Protein AF-A0A2A9NBR4-F1 (afdb_monomer_lite)

Foldseek 3Di:
DDAALDNVLRVLVVVLVVQCVVLVVVLCVLVPDPPRDPVNNVVSNVVSVVVCCVRRVVSCVVSVVVNVVSCVVVVNVVVVVVVVVPPPCPDDD

Sequence (93 aa):
MANSLSPECTPLKHEYDSCFNAWFEGYLEPAVAPNASAEQRAAYSKQKADEFQEKCGLIWNKYRACVQKAVKDKGLEKVLNQAQDEYPLTEPP

Structure (mmCIF, N/CA/C/O backbone):
data_AF-A0A2A9NBR4-F1
#
_entry.id   AF-A0A2A9NBR4-F1
#
loop_
_atom_site.group_PDB
_atom_site.id
_atom_site.type_symbol
_atom_site.label_atom_id
_atom_site.label_alt_id
_atom_site.label_comp_id
_atom_site.label_asym_id
_atom_site.label_entity_id
_atom_site.label_seq_id
_atom_site.pdbx_PDB_ins_code
_atom_site.Cartn_x
_atom_site.Cartn_y
_atom_site.Cartn_z
_atom_site.occupancy
_atom_site.B_iso_or_equiv
_atom_site.auth_seq_id
_atom_site.auth_comp_id
_atom_site.auth_asym_id
_atom_site.auth_atom_id
_atom_site.pdbx_PDB_model_num
ATOM 1 N N . MET A 1 1 ? -1.326 14.825 2.465 1.00 80.56 1 MET A N 1
ATOM 2 C CA . MET A 1 1 ? -1.606 13.377 2.562 1.00 80.56 1 MET A CA 1
ATOM 3 C C . MET A 1 1 ? -3.046 13.189 3.014 1.00 80.56 1 MET A C 1
ATOM 5 O O . MET A 1 1 ? -3.553 14.053 3.722 1.00 80.56 1 MET A O 1
ATOM 9 N N . ALA A 1 2 ? -3.709 12.121 2.573 1.00 95.62 2 ALA A N 1
ATOM 10 C CA . ALA A 1 2 ? -5.083 11.818 2.971 1.00 95.62 2 ALA A CA 1
ATOM 11 C C . ALA A 1 2 ? -5.117 11.015 4.280 1.00 95.62 2 ALA A C 1
ATOM 13 O O . ALA A 1 2 ? -4.256 10.166 4.508 1.00 95.62 2 ALA A O 1
ATOM 14 N N . ASN A 1 3 ? -6.146 11.236 5.098 1.00 97.38 3 ASN A N 1
ATOM 15 C CA . ASN A 1 3 ? -6.381 10.448 6.307 1.00 97.38 3 ASN A CA 1
ATOM 16 C C . ASN A 1 3 ? -6.851 9.025 5.962 1.00 97.38 3 ASN A C 1
ATOM 18 O O . ASN A 1 3 ? -7.452 8.795 4.910 1.00 97.38 3 ASN A O 1
ATOM 22 N N . SER A 1 4 ? -6.588 8.068 6.856 1.00 97.81 4 SER A N 1
ATOM 23 C CA . SER A 1 4 ? -7.101 6.699 6.722 1.00 97.81 4 SER A CA 1
ATOM 24 C C . SER A 1 4 ? -8.552 6.579 7.217 1.00 97.81 4 SER A C 1
ATOM 26 O O . SER A 1 4 ? -9.083 7.488 7.853 1.00 97.81 4 SER A O 1
ATOM 28 N N . LEU A 1 5 ? -9.183 5.426 6.959 1.00 96.94 5 LEU A N 1
ATOM 29 C CA . LEU A 1 5 ? -10.531 5.074 7.435 1.00 96.94 5 LEU A CA 1
ATOM 30 C C . LEU A 1 5 ? -10.663 5.151 8.965 1.00 96.94 5 LEU A C 1
ATOM 32 O O . LEU A 1 5 ? -11.746 5.428 9.485 1.00 96.94 5 LEU A O 1
ATOM 36 N N . SER A 1 6 ? -9.559 4.884 9.664 1.00 97.38 6 SER A N 1
ATOM 37 C CA . SER A 1 6 ? -9.448 4.979 11.114 1.00 97.38 6 SER A CA 1
ATOM 38 C C . SER A 1 6 ? -8.240 5.845 11.494 1.00 97.38 6 SER A C 1
ATOM 40 O O . SER A 1 6 ? -7.177 5.667 10.880 1.00 97.38 6 SER A O 1
ATOM 42 N N . PRO A 1 7 ? -8.361 6.779 12.461 1.00 97.94 7 PRO A N 1
ATOM 43 C CA . PRO A 1 7 ? -7.293 7.722 12.800 1.00 97.94 7 PRO A CA 1
ATOM 44 C C . PRO A 1 7 ? -5.965 7.056 13.183 1.00 97.94 7 PRO A C 1
ATOM 46 O O . PRO A 1 7 ? -4.904 7.554 12.812 1.00 97.94 7 PRO A O 1
ATOM 49 N N . GLU A 1 8 ? -6.008 5.908 13.859 1.00 97.69 8 GLU A N 1
ATOM 50 C CA . GLU A 1 8 ? -4.829 5.140 14.272 1.00 97.69 8 GLU A CA 1
ATOM 51 C C . GLU A 1 8 ? -4.029 4.574 13.093 1.00 97.69 8 GLU A C 1
ATOM 53 O O . GLU A 1 8 ? -2.827 4.343 13.214 1.00 97.69 8 GLU A O 1
ATOM 58 N N . CYS A 1 9 ? -4.662 4.395 11.931 1.00 98.44 9 CYS A N 1
ATOM 59 C CA . CYS A 1 9 ? -3.990 3.915 10.727 1.00 98.44 9 CYS A CA 1
ATOM 60 C C . CYS A 1 9 ? -3.369 5.052 9.899 1.00 98.44 9 CYS A C 1
ATOM 62 O O . CYS A 1 9 ? -2.644 4.774 8.945 1.00 98.44 9 CYS A O 1
ATOM 64 N N . THR A 1 10 ? -3.650 6.322 10.213 1.00 98.56 10 THR A N 1
ATOM 65 C CA . THR A 1 10 ? -3.181 7.477 9.425 1.00 98.56 10 THR A CA 1
ATOM 66 C C . THR A 1 10 ? -1.654 7.632 9.413 1.00 98.56 10 THR A C 1
ATOM 68 O O . THR A 1 10 ? -1.109 7.830 8.329 1.00 98.56 10 THR A O 1
ATOM 71 N N . PRO A 1 11 ? -0.920 7.479 10.535 1.00 98.38 11 PRO A N 1
ATOM 72 C CA . PRO A 1 11 ? 0.544 7.542 10.500 1.00 98.38 11 PRO A CA 1
ATOM 73 C C . PRO A 1 11 ? 1.157 6.458 9.602 1.00 98.38 11 PRO A C 1
ATOM 75 O O . PRO A 1 11 ? 2.007 6.761 8.769 1.00 98.38 11 PRO A O 1
ATOM 78 N N . LEU A 1 12 ? 0.651 5.220 9.698 1.00 98.31 12 LEU A N 1
ATOM 79 C CA . LEU A 1 12 ? 1.077 4.101 8.849 1.00 98.31 12 LEU A CA 1
ATOM 80 C C . LEU A 1 12 ? 0.756 4.353 7.371 1.00 98.31 12 LEU A C 1
ATOM 82 O O . LEU A 1 12 ? 1.556 4.016 6.503 1.00 98.31 12 LEU A O 1
ATOM 86 N N . LYS A 1 13 ? -0.394 4.976 7.085 1.00 98.44 13 LYS A N 1
ATOM 87 C CA . LYS A 1 13 ? -0.765 5.388 5.729 1.00 98.44 13 LYS A CA 1
ATOM 88 C C . LYS A 1 13 ? 0.233 6.389 5.163 1.00 98.44 13 LYS A C 1
ATOM 90 O O . LYS A 1 13 ? 0.681 6.212 4.043 1.00 98.44 13 LYS A O 1
ATOM 95 N N . HIS A 1 14 ? 0.582 7.431 5.915 1.00 98.44 14 HIS A N 1
ATOM 96 C CA . HIS A 1 14 ? 1.511 8.455 5.437 1.00 98.44 14 HIS A CA 1
ATOM 97 C C . HIS A 1 14 ? 2.908 7.883 5.160 1.00 98.44 14 HIS A C 1
ATOM 99 O O . HIS A 1 14 ? 3.532 8.254 4.165 1.00 98.44 14 HIS A O 1
ATOM 105 N N . GLU A 1 15 ? 3.382 6.972 6.014 1.00 98.06 15 GLU A N 1
ATOM 106 C CA . GLU A 1 15 ? 4.654 6.267 5.823 1.00 98.06 15 GLU A CA 1
ATOM 107 C C . GLU A 1 15 ? 4.608 5.387 4.564 1.00 98.06 15 GLU A C 1
ATOM 109 O O . GLU A 1 15 ? 5.496 5.466 3.712 1.00 98.06 15 GLU A O 1
ATOM 114 N N . TYR A 1 16 ? 3.529 4.613 4.402 1.00 98.38 16 TYR A N 1
ATOM 115 C CA . TYR A 1 16 ? 3.304 3.780 3.224 1.00 98.38 16 TYR A CA 1
ATOM 116 C C . TYR A 1 16 ? 3.210 4.607 1.936 1.00 98.38 16 TYR A C 1
ATOM 118 O O . TYR A 1 16 ? 3.950 4.336 0.995 1.00 98.38 16 TYR A O 1
ATOM 126 N N . ASP A 1 17 ? 2.348 5.627 1.903 1.00 98.19 17 ASP A N 1
ATOM 127 C CA . ASP A 1 17 ? 2.119 6.486 0.737 1.00 98.19 17 ASP A CA 1
ATOM 128 C C . ASP A 1 17 ? 3.426 7.173 0.305 1.00 98.19 17 ASP A C 1
ATOM 130 O O . ASP A 1 17 ? 3.711 7.264 -0.886 1.00 98.19 17 ASP A O 1
ATOM 134 N N . SER A 1 18 ? 4.259 7.612 1.258 1.00 97.69 18 SER A N 1
ATOM 135 C CA . SER A 1 18 ? 5.565 8.212 0.949 1.00 97.69 18 SER A CA 1
ATOM 136 C C . SER A 1 18 ? 6.522 7.207 0.298 1.00 97.69 18 SER A C 1
ATOM 138 O O . SER A 1 18 ? 7.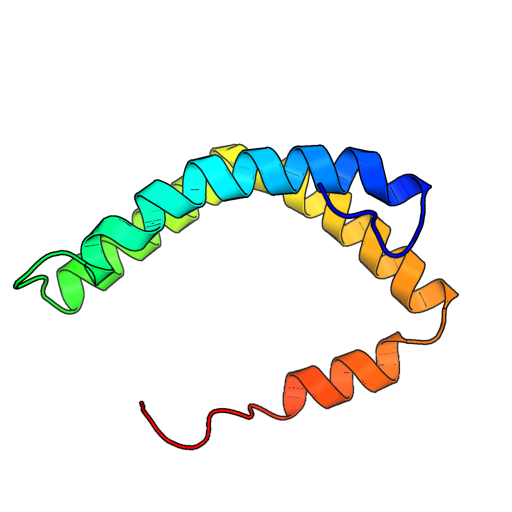156 7.535 -0.703 1.00 97.69 18 SER A O 1
ATOM 140 N N . CYS A 1 19 ? 6.603 5.981 0.831 1.00 97.69 19 CYS A N 1
ATOM 141 C CA . CYS A 1 19 ? 7.435 4.917 0.257 1.00 97.69 19 CYS A CA 1
ATOM 142 C C . CYS A 1 19 ? 6.942 4.518 -1.139 1.00 97.69 19 CYS A C 1
ATOM 144 O O . CYS A 1 19 ? 7.724 4.444 -2.087 1.00 97.69 19 CYS A O 1
ATOM 146 N N . PHE A 1 20 ? 5.629 4.311 -1.268 1.00 97.69 20 PHE A N 1
ATOM 147 C CA . PHE A 1 20 ? 4.987 3.938 -2.519 1.00 97.69 20 PHE A CA 1
ATOM 148 C C . PHE A 1 20 ? 5.209 4.997 -3.594 1.00 97.69 20 PHE A C 1
ATOM 150 O O . PHE A 1 20 ? 5.648 4.637 -4.675 1.00 97.69 20 PHE A O 1
ATOM 157 N N . ASN A 1 21 ? 4.974 6.282 -3.309 1.00 95.69 21 ASN A N 1
ATOM 158 C CA . ASN A 1 21 ? 5.137 7.343 -4.307 1.00 95.69 21 ASN A CA 1
ATOM 159 C C . ASN A 1 21 ? 6.579 7.412 -4.834 1.00 95.69 21 ASN A C 1
ATOM 161 O O . ASN A 1 21 ? 6.776 7.497 -6.042 1.00 95.69 21 ASN A O 1
ATOM 165 N N . ALA A 1 22 ? 7.577 7.280 -3.952 1.00 94.69 22 ALA A N 1
ATOM 166 C CA . ALA A 1 22 ? 8.985 7.274 -4.355 1.00 94.69 22 ALA A CA 1
ATOM 167 C C . ALA A 1 22 ? 9.346 6.066 -5.241 1.00 94.69 22 ALA A C 1
ATOM 169 O O . ALA A 1 22 ? 10.161 6.177 -6.153 1.00 94.69 22 ALA A O 1
ATOM 170 N N . TRP A 1 23 ? 8.744 4.902 -4.986 1.00 96.19 23 TRP A N 1
ATOM 171 C CA . TRP A 1 23 ? 8.906 3.711 -5.824 1.00 96.19 23 TRP A CA 1
ATOM 172 C C . TRP A 1 23 ? 8.119 3.806 -7.145 1.00 96.19 23 TRP A C 1
ATOM 174 O O . TRP A 1 23 ? 8.606 3.383 -8.197 1.00 96.19 23 TRP A O 1
ATOM 184 N N . PHE A 1 24 ? 6.910 4.368 -7.096 1.00 94.69 24 PHE A N 1
ATOM 185 C CA . PHE A 1 24 ? 5.932 4.361 -8.182 1.00 94.69 24 PHE A CA 1
ATOM 186 C C . PHE A 1 24 ? 6.377 5.195 -9.381 1.00 94.69 24 PHE A C 1
ATOM 188 O O . PHE A 1 24 ? 6.167 4.776 -10.517 1.00 94.69 24 PHE A O 1
ATOM 195 N N . GLU A 1 25 ? 7.053 6.322 -9.145 1.00 87.94 25 GLU A N 1
ATOM 196 C CA . GLU A 1 25 ? 7.633 7.137 -10.220 1.00 87.94 25 GLU A CA 1
ATOM 197 C C . GLU A 1 25 ? 8.576 6.311 -11.109 1.00 87.94 25 GLU A C 1
ATOM 199 O O . GLU A 1 25 ? 8.457 6.341 -12.332 1.00 87.94 25 GLU A O 1
ATOM 204 N N . GLY A 1 26 ? 9.445 5.495 -10.502 1.00 88.94 26 GLY A N 1
ATOM 205 C CA . GLY A 1 26 ? 10.329 4.596 -11.245 1.00 88.94 26 GLY A CA 1
ATOM 206 C C . GLY A 1 26 ? 9.590 3.411 -11.870 1.00 88.94 26 GLY A C 1
ATOM 207 O O . GLY A 1 26 ? 9.923 2.980 -12.965 1.00 88.94 26 GLY A O 1
ATOM 208 N N . TYR A 1 27 ? 8.561 2.872 -11.212 1.00 92.00 27 TYR A N 1
ATOM 209 C CA . TYR A 1 27 ? 7.802 1.733 -11.744 1.00 92.00 27 TYR A CA 1
ATOM 210 C C . TYR A 1 27 ? 7.196 1.998 -13.135 1.00 92.00 27 TYR A C 1
ATOM 212 O O . TYR A 1 27 ? 7.121 1.080 -13.954 1.00 92.00 27 TYR A O 1
ATOM 220 N N . LEU A 1 28 ? 6.793 3.240 -13.418 1.00 89.12 28 LEU A N 1
ATOM 221 C CA . LEU A 1 28 ? 6.123 3.615 -14.665 1.00 89.12 28 LEU A CA 1
ATOM 222 C C . LEU A 1 28 ? 7.058 3.805 -15.872 1.00 89.12 28 LEU A C 1
ATOM 224 O O . LEU A 1 28 ? 6.560 3.911 -16.994 1.00 89.12 28 LEU A O 1
ATOM 228 N N . GLU A 1 29 ? 8.383 3.817 -15.694 1.00 86.81 29 GLU A N 1
ATOM 229 C CA . GLU A 1 29 ? 9.333 4.119 -16.779 1.00 86.81 29 GLU A CA 1
ATOM 230 C C . GLU A 1 29 ? 9.137 3.271 -18.057 1.00 86.81 29 GLU A C 1
ATOM 232 O O . GLU A 1 29 ? 9.095 3.846 -19.147 1.00 86.81 29 GLU A O 1
ATOM 237 N N . PRO A 1 30 ? 8.937 1.936 -18.004 1.00 84.06 30 PRO A N 1
ATOM 238 C CA . PRO A 1 30 ? 8.759 1.141 -19.221 1.00 84.06 30 PRO A CA 1
ATOM 239 C C . PRO A 1 30 ? 7.418 1.366 -19.918 1.00 84.06 30 PRO A C 1
ATOM 241 O O . PRO A 1 30 ? 7.285 1.027 -21.091 1.00 84.06 30 PRO A O 1
ATOM 244 N N . ALA A 1 31 ? 6.410 1.880 -19.205 1.00 76.00 31 ALA A N 1
ATOM 245 C CA . ALA A 1 31 ? 5.103 2.175 -19.786 1.00 76.00 31 ALA A CA 1
ATOM 246 C C . ALA A 1 31 ? 5.145 3.437 -20.660 1.00 76.00 31 ALA A C 1
ATOM 248 O O . ALA A 1 31 ? 4.350 3.564 -21.587 1.00 76.00 31 ALA A O 1
ATOM 249 N N . VAL A 1 32 ? 6.087 4.346 -20.386 1.00 80.62 32 VAL A N 1
ATOM 250 C CA . VAL A 1 32 ? 6.288 5.591 -21.144 1.00 80.62 32 VAL A CA 1
ATOM 251 C C . VAL A 1 32 ? 7.451 5.511 -22.138 1.00 80.62 32 VAL A C 1
ATOM 253 O O . VAL A 1 32 ? 7.611 6.403 -22.971 1.00 80.62 32 VAL A O 1
ATOM 256 N N . ALA A 1 33 ? 8.259 4.448 -22.082 1.00 81.69 33 ALA A N 1
ATOM 257 C CA . ALA A 1 33 ? 9.389 4.251 -22.978 1.00 81.69 33 ALA A CA 1
ATOM 258 C C . ALA A 1 33 ? 8.926 3.860 -24.399 1.00 81.69 33 ALA A C 1
ATOM 260 O O . ALA A 1 33 ? 8.253 2.835 -24.568 1.00 81.69 33 ALA A O 1
ATOM 261 N N . PRO A 1 34 ? 9.315 4.608 -25.452 1.00 75.94 34 PRO A N 1
ATOM 262 C CA . PRO A 1 34 ? 9.038 4.192 -26.820 1.00 75.94 34 PRO A CA 1
ATOM 263 C C . PRO A 1 34 ? 9.798 2.892 -27.127 1.00 75.94 34 PRO A C 1
ATOM 265 O O . PRO A 1 34 ? 10.995 2.787 -26.865 1.00 75.94 34 PRO A O 1
ATOM 268 N N . ASN A 1 35 ? 9.106 1.915 -27.722 1.00 80.88 35 ASN A N 1
ATOM 269 C CA . ASN A 1 35 ? 9.646 0.624 -28.181 1.00 80.88 35 ASN A CA 1
ATOM 270 C C . ASN A 1 35 ? 10.024 -0.414 -27.101 1.00 80.88 35 ASN A C 1
ATOM 272 O O . ASN A 1 35 ? 10.773 -1.343 -27.403 1.00 80.88 35 ASN A O 1
ATOM 276 N N . ALA A 1 36 ? 9.499 -0.327 -25.874 1.00 82.31 36 ALA A N 1
ATOM 277 C CA . ALA A 1 36 ? 9.675 -1.401 -24.889 1.00 82.31 36 ALA A CA 1
ATOM 278 C C . ALA A 1 36 ? 8.876 -2.668 -25.272 1.00 82.31 36 ALA A C 1
ATOM 280 O O . ALA A 1 36 ? 7.642 -2.642 -25.381 1.00 82.31 36 ALA A O 1
ATOM 281 N N . SER A 1 37 ? 9.566 -3.803 -25.437 1.00 87.75 37 SER A N 1
ATOM 282 C CA . SER A 1 37 ? 8.918 -5.090 -25.725 1.00 87.75 37 SER A CA 1
ATOM 283 C C . SER A 1 37 ? 8.062 -5.567 -24.544 1.00 87.75 37 SER A C 1
ATOM 285 O O . SER A 1 37 ? 8.198 -5.094 -23.410 1.00 87.75 37 SER A O 1
ATOM 287 N N . ALA A 1 38 ? 7.149 -6.507 -24.797 1.00 88.06 38 ALA A N 1
ATOM 288 C CA . ALA A 1 38 ? 6.338 -7.103 -23.736 1.00 88.06 38 ALA A CA 1
ATOM 289 C C . ALA A 1 38 ? 7.211 -7.829 -22.694 1.00 88.06 38 ALA A C 1
ATOM 291 O O . ALA A 1 38 ? 6.980 -7.693 -21.493 1.00 88.06 38 ALA A O 1
ATOM 292 N N . GLU A 1 39 ? 8.256 -8.530 -23.137 1.00 89.94 39 GLU A N 1
ATOM 293 C CA . GLU A 1 39 ? 9.201 -9.240 -22.272 1.00 89.94 39 GLU A CA 1
ATOM 294 C C . GLU A 1 39 ? 10.011 -8.276 -21.402 1.00 89.94 39 GLU A C 1
ATOM 296 O O . GLU A 1 39 ? 10.177 -8.519 -20.207 1.00 89.94 39 GLU A O 1
ATOM 301 N N . GLN A 1 40 ? 10.484 -7.162 -21.972 1.00 89.38 40 GLN A N 1
ATOM 302 C CA . GLN A 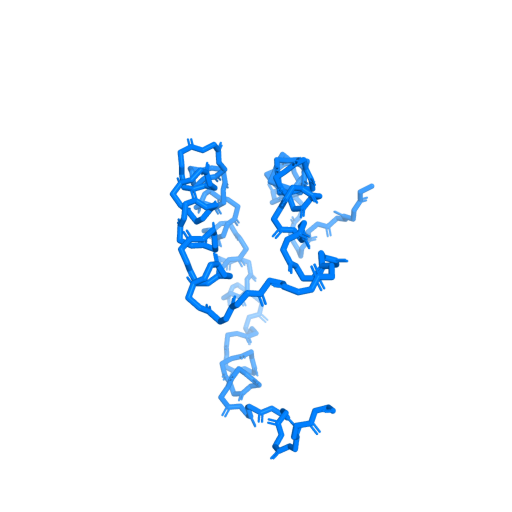1 40 ? 11.225 -6.141 -21.226 1.00 89.38 40 GLN A CA 1
ATOM 303 C C . GLN A 1 40 ? 10.353 -5.503 -20.141 1.00 89.38 40 GLN A C 1
ATOM 305 O O . GLN A 1 40 ? 10.801 -5.345 -19.005 1.00 89.38 40 GLN A O 1
ATOM 310 N N . ARG A 1 41 ? 9.089 -5.200 -20.468 1.00 88.94 41 ARG A N 1
ATOM 311 C CA . ARG A 1 41 ? 8.112 -4.694 -19.496 1.00 88.94 41 ARG A CA 1
ATOM 312 C C . ARG A 1 41 ? 7.870 -5.704 -18.377 1.00 88.94 41 ARG A C 1
ATOM 314 O O . ARG A 1 41 ? 7.959 -5.336 -17.212 1.00 88.94 41 ARG A O 1
ATOM 321 N N . ALA A 1 42 ? 7.653 -6.975 -18.711 1.00 90.31 42 ALA A N 1
ATOM 322 C CA . ALA A 1 42 ? 7.441 -8.027 -17.718 1.00 90.31 42 ALA A CA 1
ATOM 323 C C . ALA A 1 42 ? 8.655 -8.215 -16.786 1.00 90.31 42 ALA A C 1
ATOM 325 O O . ALA A 1 42 ? 8.489 -8.308 -15.568 1.00 90.31 42 ALA A O 1
ATOM 326 N N . ALA A 1 43 ? 9.874 -8.228 -17.336 1.00 92.31 43 ALA A N 1
ATOM 327 C CA . ALA A 1 43 ? 11.104 -8.349 -16.555 1.00 92.31 43 ALA A CA 1
ATOM 328 C C . ALA A 1 43 ? 11.307 -7.151 -15.612 1.00 92.31 43 ALA A C 1
ATOM 330 O O . ALA A 1 43 ? 11.601 -7.344 -14.431 1.00 92.31 43 ALA A O 1
ATOM 331 N N . TYR A 1 44 ? 11.084 -5.928 -16.103 1.00 92.81 44 TYR A N 1
ATOM 332 C CA . TYR A 1 44 ? 11.192 -4.718 -15.289 1.00 92.81 44 TYR A CA 1
ATOM 333 C C . TYR A 1 44 ? 10.126 -4.668 -14.190 1.00 92.81 44 TYR A C 1
ATOM 335 O O . TYR A 1 44 ? 10.443 -4.391 -13.035 1.00 92.81 44 TYR A O 1
ATOM 343 N N . SER A 1 45 ? 8.867 -4.991 -14.509 1.00 92.00 45 SER A N 1
ATOM 344 C CA . SER A 1 45 ? 7.794 -5.044 -13.510 1.00 92.00 45 SER A CA 1
ATOM 345 C C . SER A 1 45 ? 8.097 -6.053 -12.404 1.00 92.00 45 SER A C 1
ATOM 347 O O . SER A 1 45 ? 7.822 -5.765 -11.241 1.00 92.00 45 SER A O 1
ATOM 349 N N . LYS A 1 46 ? 8.706 -7.200 -12.737 1.00 94.38 46 LYS A N 1
ATOM 350 C CA . LYS A 1 46 ? 9.165 -8.173 -11.739 1.00 94.38 46 LYS A CA 1
ATOM 351 C C . LYS A 1 46 ? 10.270 -7.595 -10.851 1.00 94.38 46 LYS A C 1
ATOM 353 O O . LYS A 1 46 ? 10.134 -7.632 -9.635 1.00 94.38 46 LYS A O 1
ATOM 358 N N . GLN A 1 47 ? 11.309 -7.003 -11.442 1.00 95.31 47 GLN A N 1
ATOM 359 C CA . GLN A 1 47 ? 12.392 -6.361 -10.688 1.00 95.31 47 GLN A CA 1
ATOM 360 C C . GLN A 1 47 ? 11.856 -5.286 -9.731 1.00 95.31 47 GLN A C 1
ATOM 362 O O . GLN A 1 47 ? 12.267 -5.206 -8.575 1.00 95.31 47 GLN A O 1
ATOM 367 N N . LYS A 1 48 ? 10.913 -4.463 -10.195 1.00 95.62 48 LYS A N 1
ATOM 368 C CA . LYS A 1 48 ? 10.293 -3.436 -9.360 1.00 95.62 48 LYS A CA 1
ATOM 369 C C . LYS A 1 48 ? 9.408 -4.010 -8.264 1.00 95.62 48 LYS A C 1
ATOM 371 O O . LYS A 1 48 ? 9.341 -3.406 -7.198 1.00 95.62 48 LYS A O 1
ATOM 376 N N . ALA A 1 49 ? 8.746 -5.142 -8.494 1.00 95.56 49 ALA A N 1
ATOM 377 C CA . ALA A 1 49 ? 8.001 -5.831 -7.446 1.00 95.56 49 ALA A CA 1
ATOM 378 C C . ALA A 1 49 ? 8.933 -6.311 -6.319 1.00 95.56 49 ALA A C 1
ATOM 380 O O . ALA A 1 49 ? 8.609 -6.120 -5.147 1.00 95.56 49 ALA A O 1
ATOM 381 N N . ASP A 1 50 ? 10.109 -6.844 -6.665 1.00 97.25 50 ASP A N 1
ATOM 382 C CA . ASP A 1 50 ? 11.129 -7.233 -5.683 1.00 97.25 50 ASP A CA 1
ATOM 383 C C . ASP A 1 50 ? 11.640 -6.000 -4.908 1.00 97.25 50 ASP A C 1
ATOM 385 O O . ASP A 1 50 ? 11.638 -5.993 -3.677 1.00 97.25 50 ASP A O 1
ATOM 389 N N . GLU A 1 51 ? 11.952 -4.901 -5.609 1.00 96.81 51 GLU A N 1
ATOM 390 C CA . GLU A 1 51 ? 12.354 -3.626 -4.989 1.00 96.81 51 GLU A CA 1
ATOM 391 C C . GLU A 1 51 ? 11.282 -3.080 -4.024 1.00 96.81 51 GLU 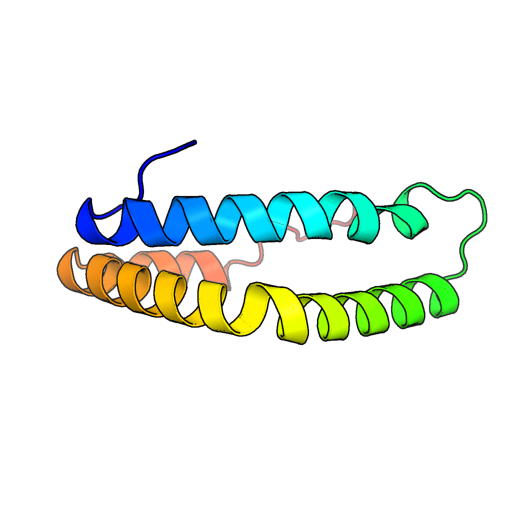A C 1
ATOM 393 O O . GLU A 1 51 ? 11.596 -2.611 -2.926 1.00 96.81 51 GLU A O 1
ATOM 398 N N . PHE A 1 52 ? 10.004 -3.144 -4.413 1.00 97.88 52 PHE A N 1
ATOM 399 C CA . PHE A 1 52 ? 8.892 -2.731 -3.557 1.00 97.88 52 PHE A CA 1
ATOM 400 C C . PHE A 1 52 ? 8.824 -3.583 -2.293 1.00 97.88 52 PHE A C 1
ATOM 402 O O . PHE A 1 52 ? 8.625 -3.054 -1.198 1.00 97.88 52 PHE A O 1
ATOM 409 N N . GLN A 1 53 ? 8.988 -4.899 -2.428 1.00 97.50 53 GLN A N 1
ATOM 410 C CA . GLN A 1 53 ? 8.920 -5.809 -1.296 1.00 97.50 53 GLN A CA 1
ATOM 411 C C . GLN A 1 53 ? 10.045 -5.538 -0.291 1.00 97.50 53 GLN A C 1
ATOM 413 O O . GLN A 1 53 ? 9.789 -5.526 0.915 1.00 97.50 53 GLN A O 1
ATOM 418 N N . GLU A 1 54 ? 11.256 -5.262 -0.775 1.00 97.31 54 GLU A N 1
ATOM 419 C CA . GLU A 1 54 ? 12.407 -4.914 0.062 1.00 97.31 54 GLU A CA 1
ATOM 420 C C . GLU A 1 54 ? 12.232 -3.568 0.776 1.00 97.31 54 GLU A C 1
ATOM 422 O O . GLU A 1 54 ? 12.529 -3.458 1.967 1.00 97.31 54 GLU A O 1
ATOM 427 N N . LYS A 1 55 ? 11.733 -2.542 0.073 1.00 96.00 55 LYS A N 1
ATOM 428 C CA . LYS A 1 55 ? 11.658 -1.170 0.604 1.00 96.00 55 LYS A CA 1
ATOM 429 C C . LYS A 1 55 ? 10.368 -0.872 1.364 1.00 96.00 55 LYS A C 1
ATOM 431 O O . LYS A 1 55 ? 10.402 -0.295 2.447 1.00 96.00 55 LYS A O 1
ATOM 436 N N . CYS A 1 56 ? 9.227 -1.245 0.793 1.00 97.62 56 CYS A N 1
ATOM 437 C CA . CYS A 1 56 ? 7.901 -0.852 1.266 1.00 97.62 56 CYS A CA 1
ATOM 438 C C . CYS A 1 56 ? 7.088 -2.022 1.838 1.00 97.62 56 CYS A C 1
ATOM 440 O O . CYS A 1 56 ? 6.100 -1.781 2.533 1.00 97.62 56 CYS A O 1
ATOM 442 N N . GLY A 1 57 ? 7.483 -3.280 1.604 1.00 97.50 57 GLY A N 1
ATOM 443 C CA . GLY A 1 57 ? 6.682 -4.464 1.945 1.00 97.50 57 GLY A CA 1
ATOM 444 C C . GLY A 1 57 ? 6.294 -4.561 3.425 1.00 97.50 57 GLY A C 1
ATOM 445 O O . GLY A 1 57 ? 5.135 -4.824 3.756 1.00 97.50 57 GLY A O 1
ATOM 446 N N . LEU A 1 58 ? 7.224 -4.287 4.347 1.00 97.94 58 LEU A N 1
ATOM 447 C CA . LEU A 1 58 ? 6.926 -4.295 5.788 1.00 97.94 58 LEU A CA 1
ATOM 448 C C . LEU A 1 58 ? 5.982 -3.157 6.204 1.00 97.94 58 LEU A C 1
ATOM 450 O O . LEU A 1 58 ? 5.093 -3.373 7.030 1.00 97.94 58 LEU A O 1
ATOM 454 N N . ILE A 1 59 ? 6.159 -1.964 5.633 1.00 97.75 59 ILE A N 1
ATOM 455 C CA . ILE A 1 59 ? 5.325 -0.784 5.908 1.00 97.75 59 ILE A CA 1
ATOM 456 C C . ILE A 1 59 ? 3.902 -1.039 5.397 1.00 97.75 59 ILE A C 1
ATOM 458 O O . ILE A 1 59 ? 2.930 -0.856 6.133 1.00 97.75 59 ILE A O 1
ATOM 462 N N . TRP A 1 60 ? 3.790 -1.565 4.173 1.00 98.50 60 TRP A N 1
ATOM 463 C CA . TRP A 1 60 ? 2.530 -1.990 3.574 1.00 98.50 60 TRP A CA 1
ATOM 464 C C . TRP A 1 60 ? 1.800 -3.003 4.454 1.00 98.50 60 TRP A C 1
ATOM 466 O O . TRP A 1 60 ? 0.630 -2.804 4.764 1.00 98.50 60 TRP A O 1
ATOM 476 N N . ASN A 1 61 ? 2.481 -4.055 4.916 1.00 98.50 61 ASN A N 1
ATOM 477 C CA . ASN A 1 61 ? 1.852 -5.083 5.745 1.00 98.50 61 ASN A CA 1
ATOM 478 C C . ASN A 1 61 ? 1.285 -4.516 7.055 1.00 98.50 61 ASN A C 1
ATOM 480 O O . ASN A 1 61 ? 0.171 -4.873 7.444 1.00 98.50 61 ASN A O 1
ATOM 484 N N . LYS A 1 62 ? 2.007 -3.596 7.711 1.00 98.44 62 LYS A N 1
ATOM 485 C CA . LYS A 1 62 ? 1.522 -2.915 8.923 1.00 98.44 62 LYS A CA 1
ATOM 486 C C . LYS A 1 62 ? 0.287 -2.061 8.634 1.00 98.44 62 LYS A C 1
ATOM 488 O O . LYS A 1 62 ? -0.715 -2.169 9.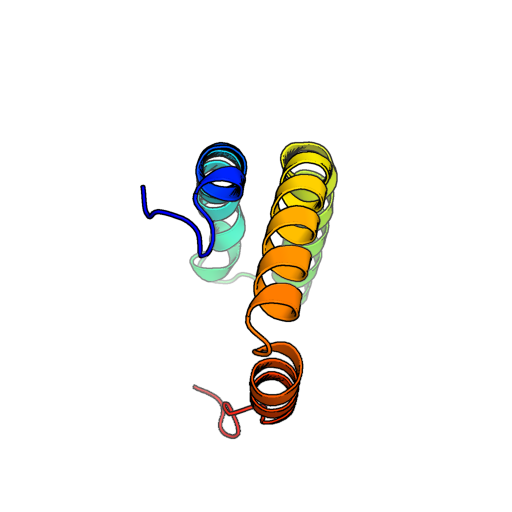342 1.00 98.44 62 LYS A O 1
ATOM 493 N N . TYR A 1 63 ? 0.341 -1.237 7.587 1.00 98.56 63 TYR A N 1
ATOM 494 C CA . TYR A 1 63 ? -0.781 -0.389 7.186 1.00 98.56 63 TYR A CA 1
ATOM 495 C C . TYR A 1 63 ? -2.010 -1.222 6.787 1.00 98.56 63 TYR A C 1
ATOM 497 O O . TYR A 1 63 ? -3.108 -0.995 7.300 1.00 98.56 63 TYR A O 1
ATOM 505 N N . ARG A 1 64 ? -1.815 -2.242 5.943 1.00 98.38 64 ARG A N 1
ATOM 506 C CA . ARG A 1 64 ? -2.856 -3.163 5.475 1.00 98.38 64 ARG A CA 1
ATOM 507 C C . ARG A 1 64 ? -3.555 -3.852 6.638 1.00 98.38 64 ARG A C 1
ATOM 509 O O . ARG A 1 64 ? -4.782 -3.860 6.670 1.00 98.38 64 ARG A O 1
ATOM 516 N N . ALA A 1 65 ? -2.802 -4.387 7.600 1.00 98.56 65 ALA A N 1
ATOM 517 C CA . ALA A 1 65 ? -3.376 -5.039 8.775 1.00 98.56 65 ALA A CA 1
ATOM 518 C C . ALA A 1 65 ? -4.256 -4.076 9.592 1.00 98.56 65 ALA A C 1
ATOM 520 O O . ALA A 1 65 ? -5.360 -4.442 9.999 1.00 98.56 65 ALA A O 1
ATOM 521 N N . CYS A 1 66 ? -3.806 -2.829 9.775 1.00 98.62 66 CYS A N 1
ATOM 522 C CA . CYS A 1 66 ? -4.576 -1.793 10.465 1.00 98.62 66 CYS A CA 1
ATOM 523 C C . CYS A 1 66 ? -5.897 -1.487 9.742 1.00 98.62 66 CYS A C 1
ATOM 525 O O . CYS A 1 66 ? -6.969 -1.513 10.347 1.00 98.62 66 CYS A O 1
ATOM 527 N N . VAL A 1 67 ? -5.844 -1.264 8.425 1.00 98.25 67 VAL A N 1
ATOM 528 C CA . VAL A 1 67 ? -7.039 -0.947 7.628 1.00 98.25 67 VAL A CA 1
ATOM 529 C C . VAL A 1 67 ? -7.997 -2.128 7.548 1.00 98.25 67 VAL A C 1
ATOM 531 O O . VAL A 1 67 ? -9.199 -1.932 7.683 1.00 98.25 67 VAL A O 1
ATOM 534 N N . GLN A 1 68 ? -7.498 -3.354 7.375 1.00 98.12 68 GLN A N 1
ATOM 535 C CA . GLN A 1 68 ? -8.342 -4.551 7.340 1.00 98.12 68 GLN A CA 1
ATOM 536 C C . GLN A 1 68 ? -9.108 -4.748 8.648 1.00 98.12 68 GLN A C 1
ATOM 538 O O . GLN A 1 68 ? -10.278 -5.126 8.618 1.00 98.12 68 GLN A O 1
ATOM 543 N N . LYS A 1 69 ? -8.484 -4.444 9.791 1.00 98.25 69 LYS A N 1
ATOM 544 C CA . LYS A 1 69 ? -9.186 -4.412 11.074 1.00 98.25 69 LYS A CA 1
ATOM 545 C C . LYS A 1 69 ? -10.293 -3.350 11.072 1.00 98.25 69 LYS A C 1
ATOM 547 O O . LYS A 1 69 ? -11.441 -3.683 11.335 1.00 98.25 69 LYS A O 1
ATOM 552 N N . ALA A 1 70 ? -9.983 -2.111 10.686 1.00 98.12 70 ALA A N 1
ATOM 553 C CA . ALA A 1 70 ? -10.968 -1.025 10.641 1.00 98.12 70 ALA A CA 1
ATOM 554 C C . ALA A 1 70 ? -12.145 -1.301 9.681 1.00 98.12 70 ALA A C 1
ATOM 556 O O . ALA A 1 70 ? -13.281 -0.917 9.955 1.00 98.12 70 ALA A O 1
ATOM 557 N N . VAL A 1 71 ? -11.890 -1.981 8.560 1.00 98.31 71 VAL A N 1
ATOM 558 C CA . VAL A 1 71 ? -12.915 -2.437 7.606 1.00 98.31 71 VAL A CA 1
ATOM 559 C C . VAL A 1 71 ? -13.867 -3.441 8.257 1.00 98.31 71 VAL A C 1
ATOM 561 O O . VAL A 1 71 ? -15.084 -3.312 8.100 1.00 98.31 71 VAL A O 1
ATOM 564 N N . LYS A 1 72 ? -13.325 -4.413 9.003 1.00 97.81 72 LYS A N 1
ATOM 565 C CA . LYS A 1 72 ? -14.115 -5.400 9.753 1.00 97.81 72 LYS A CA 1
ATOM 566 C C . LYS A 1 72 ? -14.936 -4.738 10.853 1.00 97.81 72 LYS A C 1
ATOM 568 O O . LYS A 1 72 ? -16.141 -4.959 10.913 1.00 97.81 72 LYS A O 1
ATOM 573 N N . ASP A 1 73 ? -14.317 -3.860 11.640 1.00 97.69 73 ASP A N 1
ATOM 574 C CA . ASP A 1 73 ? -14.970 -3.144 12.744 1.00 97.69 73 ASP A CA 1
ATOM 575 C C . ASP A 1 73 ? -16.131 -2.252 12.255 1.00 97.69 73 ASP A C 1
ATOM 577 O O . ASP A 1 73 ? -17.101 -2.031 12.978 1.00 97.69 73 ASP A O 1
ATOM 581 N N . LYS A 1 74 ? -16.071 -1.769 11.004 1.00 97.25 74 LYS A N 1
ATOM 582 C CA . LYS A 1 74 ? -17.143 -0.991 10.357 1.00 97.25 74 LYS A CA 1
ATOM 583 C C . LYS A 1 74 ? -18.152 -1.833 9.565 1.00 97.25 74 LYS A C 1
ATOM 585 O O . LYS A 1 74 ? -19.057 -1.263 8.963 1.00 97.25 74 LYS A O 1
ATOM 590 N N . GLY A 1 75 ? -18.006 -3.159 9.528 1.00 97.31 75 GLY A N 1
ATOM 591 C CA . GLY A 1 75 ? -18.918 -4.051 8.804 1.00 97.31 75 GLY A CA 1
ATOM 592 C C . GLY A 1 75 ? -18.873 -3.908 7.276 1.00 97.31 75 GLY A C 1
ATOM 593 O O . GLY A 1 75 ? -19.827 -4.281 6.599 1.00 97.31 75 GLY A O 1
ATOM 594 N N . LEU A 1 76 ? -17.781 -3.370 6.719 1.00 97.88 76 LEU A N 1
ATOM 595 C CA . LEU A 1 76 ? -17.641 -3.108 5.279 1.00 97.88 76 LEU A CA 1
ATOM 596 C C . LEU A 1 76 ? -17.076 -4.303 4.495 1.00 97.88 76 LEU A C 1
ATOM 598 O O . LEU A 1 76 ? -17.074 -4.286 3.268 1.00 97.88 76 LEU A O 1
ATOM 602 N N . GLU A 1 77 ? -16.603 -5.348 5.177 1.00 96.44 77 GLU A N 1
ATOM 603 C CA . GLU A 1 77 ? -15.907 -6.483 4.550 1.00 96.44 77 GLU A CA 1
ATOM 604 C C . GLU A 1 77 ? -16.721 -7.131 3.419 1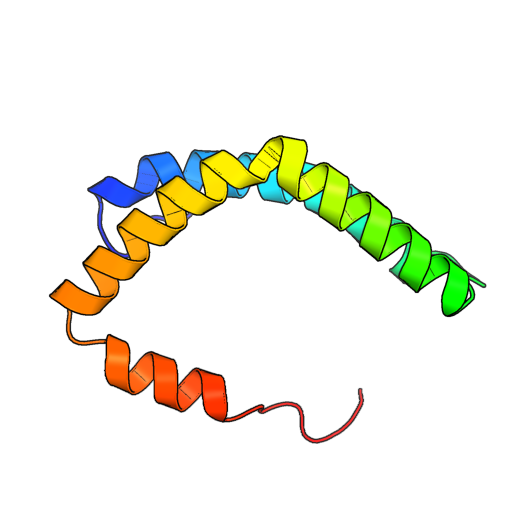.00 96.44 77 GLU A C 1
ATOM 606 O O . GLU A 1 77 ? -16.204 -7.317 2.320 1.00 96.44 77 GLU A O 1
ATOM 611 N N . LYS A 1 78 ? -18.016 -7.399 3.640 1.00 96.50 78 LYS A N 1
ATOM 612 C CA . LYS A 1 78 ? -18.866 -8.053 2.633 1.00 96.50 78 LYS A CA 1
ATOM 613 C C . LYS A 1 78 ? -19.007 -7.221 1.355 1.00 96.50 78 LYS A C 1
ATOM 615 O O . LYS A 1 78 ? -18.881 -7.777 0.270 1.00 96.50 78 LYS A O 1
ATOM 620 N N . VAL A 1 79 ? -19.263 -5.917 1.481 1.00 97.12 79 VAL A N 1
ATOM 621 C CA . VAL A 1 79 ? -19.511 -5.052 0.313 1.00 97.12 79 VAL A CA 1
ATOM 622 C C . VAL A 1 79 ? -18.229 -4.816 -0.480 1.00 97.12 79 VAL A C 1
ATOM 624 O O . VAL A 1 79 ? -18.261 -4.772 -1.703 1.00 97.12 79 VAL A O 1
ATOM 627 N N . LEU A 1 80 ? -17.087 -4.716 0.211 1.00 96.50 80 LEU A N 1
ATOM 628 C CA . LEU A 1 80 ? -15.790 -4.565 -0.440 1.00 96.50 80 LEU A CA 1
ATOM 629 C C . LEU A 1 80 ? -15.377 -5.838 -1.179 1.00 96.50 80 LEU A C 1
ATOM 631 O O . LEU A 1 80 ? -14.867 -5.731 -2.287 1.00 96.50 80 LEU A O 1
ATOM 635 N N . ASN A 1 81 ? -15.616 -7.019 -0.599 1.00 95.25 81 ASN A N 1
ATOM 636 C CA . ASN A 1 81 ? -15.328 -8.286 -1.275 1.00 95.25 81 ASN A CA 1
ATOM 637 C C . ASN A 1 81 ? -16.190 -8.441 -2.533 1.00 95.25 81 ASN A C 1
ATOM 639 O O . ASN A 1 81 ? -15.656 -8.726 -3.594 1.00 95.25 81 ASN A O 1
ATOM 643 N N . GLN A 1 82 ? -17.494 -8.154 -2.434 1.00 96.00 82 GLN A N 1
ATOM 644 C CA . GLN A 1 82 ? -18.388 -8.167 -3.596 1.00 96.00 82 GLN A CA 1
ATOM 645 C C . GLN A 1 82 ? -17.878 -7.252 -4.714 1.00 96.00 82 GLN A C 1
ATOM 647 O O . GLN A 1 82 ? -17.747 -7.703 -5.842 1.00 96.00 82 GLN A O 1
ATOM 652 N N . ALA A 1 83 ? -17.510 -6.008 -4.393 1.00 95.31 83 ALA A N 1
ATOM 653 C CA . ALA A 1 83 ? -16.995 -5.064 -5.384 1.00 95.31 83 ALA A CA 1
ATOM 654 C C . ALA A 1 83 ? -15.642 -5.489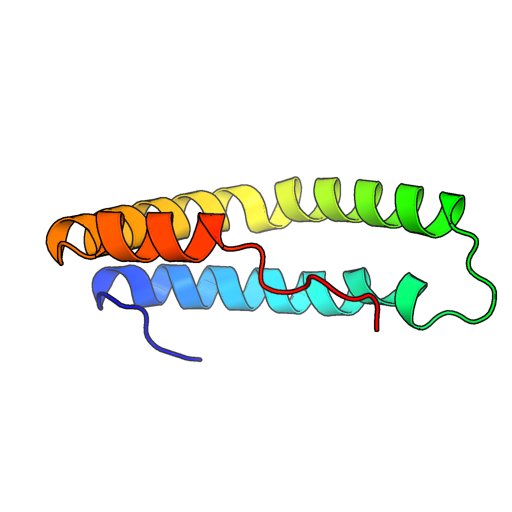 -5.993 1.00 95.31 83 ALA A C 1
ATOM 656 O O . ALA A 1 83 ? -15.364 -5.193 -7.152 1.00 95.31 83 ALA A O 1
ATOM 657 N N . GLN A 1 84 ? -14.782 -6.173 -5.231 1.00 92.50 84 GLN A N 1
ATOM 658 C CA . GLN A 1 84 ? -13.504 -6.686 -5.742 1.00 92.50 84 GLN A CA 1
ATOM 659 C C . GLN A 1 84 ? -13.691 -7.825 -6.754 1.00 92.50 84 GLN A C 1
ATOM 661 O O . GLN A 1 84 ? -12.865 -7.962 -7.655 1.00 92.50 84 GLN A O 1
ATOM 666 N N . ASP A 1 85 ? -14.783 -8.583 -6.644 1.00 94.06 85 ASP A N 1
ATOM 667 C CA . ASP A 1 85 ? -15.113 -9.699 -7.536 1.00 94.06 85 ASP A CA 1
ATOM 668 C C . ASP A 1 85 ? -15.787 -9.250 -8.855 1.00 94.06 85 ASP A C 1
ATOM 670 O O . ASP A 1 85 ? -16.015 -10.072 -9.742 1.00 94.06 85 ASP A O 1
ATOM 674 N N . GLU A 1 86 ? -16.111 -7.960 -9.018 1.00 92.25 86 GLU A N 1
ATOM 675 C CA . GLU A 1 86 ? -16.872 -7.452 -10.175 1.00 92.25 86 GLU A CA 1
ATOM 676 C C . GLU A 1 86 ? -16.041 -7.252 -11.457 1.00 92.25 86 GLU A C 1
ATOM 678 O O . GLU A 1 86 ? -16.629 -7.131 -12.528 1.00 92.25 86 GLU A O 1
ATOM 683 N N . TYR A 1 87 ? -14.702 -7.221 -11.380 1.00 87.38 87 TYR A N 1
ATOM 684 C CA . TYR A 1 87 ? -13.778 -7.038 -12.522 1.00 87.38 87 TYR A CA 1
ATOM 685 C C . TYR A 1 87 ? -14.293 -6.061 -13.609 1.00 87.38 87 TYR A C 1
ATOM 687 O O . TYR A 1 87 ? -14.513 -6.457 -14.756 1.00 87.38 87 TYR A O 1
ATOM 695 N N . PRO A 1 88 ? -14.475 -4.767 -13.288 1.00 90.62 88 PRO A N 1
ATOM 696 C CA . PRO A 1 88 ? -15.264 -3.846 -14.114 1.00 90.62 88 PRO A CA 1
ATOM 697 C C . PRO A 1 88 ? -14.668 -3.532 -15.498 1.00 90.62 88 PRO A C 1
ATOM 699 O O . PRO A 1 88 ? -15.381 -3.057 -16.380 1.00 90.62 88 PRO A O 1
ATOM 702 N N . LEU A 1 89 ? -13.373 -3.786 -15.713 1.00 89.69 89 LEU A N 1
ATOM 703 C CA . LEU A 1 89 ? -12.708 -3.577 -17.002 1.00 89.69 89 LEU A CA 1
ATOM 704 C C . LEU A 1 89 ? -12.943 -4.782 -17.923 1.00 89.69 89 LEU A C 1
ATOM 706 O O . LEU A 1 89 ? -12.090 -5.657 -18.056 1.00 89.69 89 LEU A O 1
ATOM 710 N N . THR A 1 90 ? -14.128 -4.830 -18.529 1.00 87.31 90 THR A N 1
ATOM 711 C CA . THR A 1 90 ? -14.545 -5.905 -19.450 1.00 87.31 90 THR A CA 1
ATOM 712 C C . THR A 1 90 ? -14.091 -5.682 -20.893 1.00 87.31 90 THR A C 1
ATOM 714 O O . THR A 1 90 ? -14.053 -6.629 -21.678 1.00 87.31 90 THR A O 1
ATOM 717 N N . GLU A 1 91 ? -13.687 -4.457 -21.227 1.00 86.75 91 GLU A N 1
ATOM 718 C CA . GLU A 1 91 ? -13.191 -4.068 -22.544 1.00 86.75 91 GLU A CA 1
ATOM 719 C C . GLU A 1 91 ? -11.770 -3.489 -22.425 1.00 86.75 91 GLU A C 1
ATOM 721 O O . GLU A 1 91 ? -11.481 -2.769 -21.461 1.00 86.75 91 GLU A O 1
ATOM 726 N N . PRO A 1 92 ? -10.856 -3.814 -23.361 1.00 74.75 92 PRO A N 1
ATOM 727 C CA . PRO A 1 92 ? -9.523 -3.225 -23.382 1.00 74.75 92 PRO A CA 1
ATOM 728 C C . PRO A 1 92 ? -9.583 -1.727 -23.745 1.00 74.75 92 PRO A C 1
ATOM 730 O O . PRO A 1 92 ? -10.448 -1.337 -24.532 1.00 74.75 92 PRO A O 1
ATOM 733 N N . PRO A 1 93 ? -8.676 -0.898 -23.193 1.00 61.88 93 PRO A N 1
ATOM 734 C CA . PRO A 1 93 ? -8.541 0.512 -23.560 1.00 61.88 93 PRO A CA 1
ATOM 735 C C . PRO A 1 93 ? -7.973 0.721 -24.971 1.00 61.88 93 PRO A C 1
ATOM 737 O O . PRO A 1 93 ? -7.241 -0.169 -25.468 1.00 61.88 93 PRO A O 1
#

Secondary structure (DSSP, 8-state):
-PPPSSGGGHHHHHHHHHHHHHHHHHHTHHHHSTT--HHHHHHHHHHHHHHHHHHTHHHHHHHHHHHHHHHHHTT-HHHHHHHHTT----S--

Organism: NCBI:txid703135

InterPro domains:
  IPR007918 Mitochondrial distribution/morphology family 35/apoptosis [PF05254] (3-88)
  IPR007918 Mitochondrial distribution/morphology family 35/apoptosis [PTHR46403] (2-90)

pLDDT: mean 93.46, std 6.7, range [61.88, 98.62]

Radius of gyration: 16.5 Å; chains: 1; bounding box: 32×23×42 Å